Protein AF-A0A482UWI1-F1 (afdb_monomer)

Radius of gyration: 16.43 Å; Cα contacts (8 Å, |Δi|>4): 110; chains: 1; bounding box: 37×35×45 Å

Foldseek 3Di:
DLVVVVVVVVVVLVPDLPDAAEDEAEPAEPVDHPCSCVVCVVVHHPPYDYDYQYPAYPVRPVSCVPVVVVVVVSVVCVVVVNDDKDKDWDADPPPRDIDIDTDPSCPPPPPPVVPPPPPPD

pLDDT: mean 70.27, std 19.87, range [24.95, 93.0]

Structure (mmCIF, N/CA/C/O backbone):
data_AF-A0A482UWI1-F1
#
_entry.id   AF-A0A482UWI1-F1
#
loop_
_atom_site.group_PDB
_atom_site.id
_atom_site.type_symbol
_atom_site.label_atom_id
_atom_site.label_alt_id
_atom_site.label_comp_id
_atom_site.label_asym_id
_atom_site.label_entity_id
_atom_site.label_seq_id
_atom_site.pdbx_PDB_ins_code
_atom_site.Cartn_x
_atom_site.Cartn_y
_atom_site.Cartn_z
_atom_site.occupancy
_atom_site.B_iso_or_equiv
_atom_site.auth_seq_id
_atom_site.auth_comp_id
_atom_site.auth_asym_id
_atom_site.auth_atom_id
_atom_site.pdbx_PDB_model_num
ATOM 1 N N . MET A 1 1 ? -15.639 14.077 -4.845 1.00 47.56 1 MET A N 1
ATOM 2 C CA . MET A 1 1 ? -14.252 13.610 -4.616 1.00 47.56 1 MET A CA 1
ATOM 3 C C . MET A 1 1 ? -14.038 12.170 -5.066 1.00 47.56 1 MET A C 1
ATOM 5 O O . MET A 1 1 ? -13.196 11.962 -5.927 1.00 47.56 1 MET A O 1
ATOM 9 N N . VAL A 1 2 ? -14.855 11.213 -4.605 1.00 49.56 2 VAL A N 1
ATOM 10 C CA . VAL A 1 2 ? -14.746 9.766 -4.918 1.00 49.56 2 VAL A CA 1
ATOM 11 C C . VAL A 1 2 ? -14.568 9.450 -6.416 1.00 49.56 2 VAL A C 1
ATOM 13 O O . VAL A 1 2 ? -13.745 8.620 -6.789 1.00 49.56 2 VAL A O 1
ATOM 16 N N . HIS A 1 3 ? -15.288 10.141 -7.308 1.00 46.16 3 HIS A N 1
ATOM 17 C CA . HIS A 1 3 ? -15.182 9.903 -8.756 1.00 46.16 3 HIS A CA 1
ATOM 18 C C . HIS A 1 3 ? -13.832 10.325 -9.362 1.00 46.16 3 HIS A C 1
ATOM 20 O O . HIS A 1 3 ? -13.339 9.654 -10.260 1.00 46.16 3 HIS A O 1
ATOM 26 N N . VAL A 1 4 ? -13.217 11.400 -8.856 1.00 51.53 4 VAL A N 1
ATOM 27 C CA . VAL A 1 4 ? -11.918 11.902 -9.345 1.00 51.53 4 VAL A CA 1
ATOM 28 C C . VAL A 1 4 ? -10.789 10.971 -8.897 1.00 51.53 4 VAL A C 1
ATOM 30 O O . VAL A 1 4 ? -9.923 10.626 -9.698 1.00 51.53 4 VAL A O 1
ATOM 33 N N . PHE A 1 5 ? -10.858 10.471 -7.659 1.00 49.72 5 PHE A N 1
ATOM 34 C CA . PHE A 1 5 ? -9.916 9.477 -7.134 1.00 49.72 5 PHE A CA 1
ATOM 35 C C . PHE A 1 5 ? -9.929 8.175 -7.938 1.00 49.72 5 PHE A C 1
ATOM 37 O O . PHE A 1 5 ? -8.882 7.639 -8.300 1.00 49.72 5 PHE A O 1
ATOM 44 N N . ARG A 1 6 ? -11.131 7.707 -8.296 1.00 48.38 6 ARG A N 1
ATOM 45 C CA . ARG A 1 6 ? -11.324 6.481 -9.077 1.00 48.38 6 ARG A CA 1
ATOM 46 C C . ARG A 1 6 ? -10.825 6.582 -10.522 1.00 48.38 6 ARG A C 1
ATOM 48 O O . ARG A 1 6 ? -10.656 5.543 -11.154 1.00 48.38 6 ARG A O 1
ATOM 55 N N . VAL A 1 7 ? -10.646 7.792 -11.056 1.00 48.47 7 VAL A N 1
ATOM 56 C CA . VAL A 1 7 ? -10.059 8.033 -12.385 1.00 48.47 7 VAL A CA 1
ATOM 57 C C . VAL A 1 7 ? -8.538 8.132 -12.269 1.00 48.47 7 VAL A C 1
ATOM 59 O O . VAL A 1 7 ? -7.842 7.375 -12.934 1.00 48.47 7 VAL A O 1
ATOM 62 N N . CYS A 1 8 ? -8.023 8.938 -11.333 1.00 49.97 8 CYS A N 1
ATOM 63 C CA . CYS A 1 8 ? -6.581 9.124 -11.141 1.00 49.97 8 CYS A CA 1
ATOM 64 C C . CYS A 1 8 ? -5.849 7.809 -10.805 1.00 49.97 8 CYS A C 1
ATOM 66 O O . CYS A 1 8 ? -4.839 7.481 -11.428 1.00 49.97 8 CYS A O 1
ATOM 68 N N . MET A 1 9 ? -6.397 6.993 -9.891 1.00 54.12 9 MET A N 1
ATOM 69 C CA . MET A 1 9 ? -5.785 5.697 -9.568 1.00 54.12 9 MET A CA 1
ATOM 70 C C . MET A 1 9 ? -5.924 4.685 -10.702 1.00 54.12 9 MET A C 1
ATOM 72 O O . MET A 1 9 ? -5.033 3.867 -10.896 1.00 54.12 9 MET A O 1
ATOM 76 N N . ARG A 1 10 ? -6.991 4.749 -11.504 1.00 52.38 10 ARG A N 1
ATOM 77 C CA . ARG A 1 10 ? -7.172 3.850 -12.653 1.00 52.38 10 ARG A CA 1
ATOM 78 C C . ARG A 1 10 ? -6.173 4.145 -13.771 1.00 52.38 10 ARG A C 1
ATOM 80 O O . ARG A 1 10 ? -5.636 3.209 -14.357 1.00 52.38 10 ARG A O 1
ATOM 87 N N . ASP A 1 11 ? -5.872 5.419 -14.000 1.00 52.44 11 ASP A N 1
ATOM 88 C CA . ASP A 1 11 ? -4.862 5.842 -14.969 1.00 52.44 11 ASP A CA 1
ATOM 89 C C . ASP A 1 11 ? -3.443 5.480 -14.497 1.00 52.44 11 ASP A C 1
ATOM 91 O O . ASP A 1 11 ? -2.663 4.934 -15.283 1.00 52.44 11 ASP A O 1
ATOM 95 N N . PHE A 1 12 ? -3.139 5.654 -13.201 1.00 53.50 12 PHE A N 1
ATOM 96 C CA . PHE A 1 12 ? -1.898 5.162 -12.584 1.00 53.50 12 PHE A CA 1
ATOM 97 C C . PHE A 1 12 ? -1.756 3.632 -12.710 1.00 53.50 12 PHE A C 1
ATOM 99 O O . PHE A 1 12 ? -0.683 3.135 -13.039 1.00 53.50 12 PHE A O 1
ATOM 106 N N . MET A 1 13 ? -2.848 2.874 -12.551 1.00 52.16 13 MET A N 1
ATOM 107 C CA . MET A 1 13 ? -2.873 1.410 -12.704 1.00 52.16 13 MET A CA 1
ATOM 108 C C . MET A 1 13 ? -2.629 0.917 -14.144 1.00 52.16 13 MET A C 1
ATOM 110 O O . MET A 1 13 ? -2.277 -0.247 -14.331 1.00 52.16 13 MET A O 1
ATOM 114 N N . SER A 1 14 ? -2.762 1.774 -15.165 1.00 51.62 14 SER A N 1
ATOM 115 C CA . SER A 1 14 ? -2.384 1.432 -16.548 1.00 51.62 14 SER A CA 1
ATOM 116 C C . SER A 1 14 ? -0.868 1.503 -16.793 1.00 51.62 14 SER A C 1
ATOM 118 O O . SER A 1 14 ? -0.359 0.950 -17.775 1.00 51.62 14 SER A O 1
ATOM 120 N N . MET A 1 15 ? -0.120 2.146 -15.888 1.00 49.75 15 MET A N 1
ATOM 121 C CA . MET A 1 15 ? 1.328 2.297 -15.983 1.00 49.75 15 MET A CA 1
ATOM 122 C C . MET A 1 15 ? 2.034 1.047 -15.438 1.00 49.75 15 MET A C 1
ATOM 124 O O .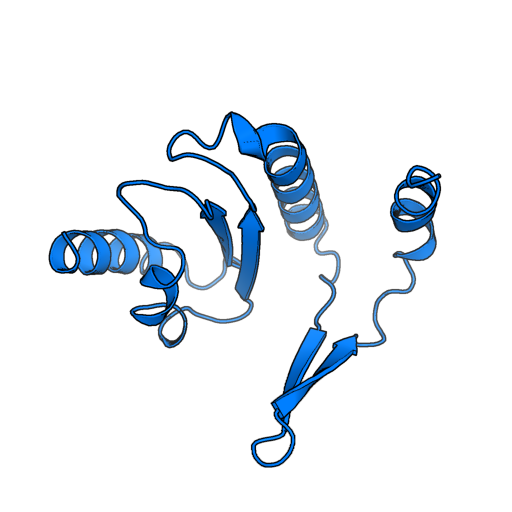 MET A 1 15 ? 2.479 0.991 -14.301 1.00 49.75 15 MET A O 1
ATOM 128 N N . ASN A 1 16 ? 2.205 0.066 -16.326 1.00 50.81 16 ASN A N 1
ATOM 129 C CA . ASN A 1 16 ? 3.101 -1.092 -16.208 1.00 50.81 16 ASN A CA 1
ATOM 130 C C . ASN A 1 16 ? 2.647 -2.241 -15.265 1.00 50.81 16 ASN A C 1
ATOM 132 O O . ASN A 1 16 ? 2.936 -2.225 -14.070 1.00 50.81 16 ASN A O 1
ATOM 136 N N . PRO A 1 17 ? 2.089 -3.342 -15.813 1.00 51.62 17 PRO A N 1
ATOM 137 C CA . PRO A 1 17 ? 1.602 -4.493 -15.040 1.00 51.62 17 PRO A CA 1
ATOM 138 C C . PRO A 1 17 ? 2.708 -5.354 -14.396 1.00 51.62 17 PRO A C 1
ATOM 140 O O . PRO A 1 17 ? 2.413 -6.397 -13.824 1.00 51.62 17 PRO A O 1
ATOM 143 N N . ARG A 1 18 ? 3.990 -4.978 -14.528 1.00 47.88 18 ARG A N 1
ATOM 144 C CA . ARG A 1 18 ? 5.136 -5.727 -13.975 1.00 47.88 18 ARG A CA 1
ATOM 145 C C . ARG A 1 18 ? 5.706 -5.134 -12.688 1.00 47.88 18 ARG A C 1
ATOM 147 O O . ARG A 1 18 ? 6.659 -5.693 -12.142 1.00 47.88 18 ARG A O 1
ATOM 154 N N . LEU A 1 19 ? 5.195 -3.994 -12.234 1.00 52.91 19 LEU A N 1
ATOM 155 C CA . LEU A 1 19 ? 5.663 -3.377 -11.003 1.00 52.91 19 LEU A CA 1
ATOM 156 C C . LEU A 1 19 ? 4.913 -3.997 -9.819 1.00 52.91 19 LEU A C 1
ATOM 158 O O . LEU A 1 19 ? 3.694 -3.886 -9.742 1.00 52.91 19 LEU A O 1
ATOM 162 N N . CYS A 1 20 ? 5.641 -4.629 -8.893 1.00 54.03 20 CYS A N 1
ATOM 163 C CA . CYS A 1 20 ? 5.102 -4.921 -7.566 1.00 54.03 20 CYS A CA 1
ATOM 164 C C . CYS A 1 20 ? 4.644 -3.585 -6.969 1.00 54.03 20 CYS A C 1
ATOM 166 O O . CYS A 1 20 ? 5.467 -2.688 -6.807 1.00 54.03 20 CYS A O 1
ATOM 168 N N . LEU A 1 21 ? 3.358 -3.395 -6.700 1.00 57.34 21 LEU A N 1
ATOM 169 C CA . LEU A 1 21 ? 2.877 -2.087 -6.264 1.00 57.34 21 LEU A CA 1
ATOM 170 C C . LEU A 1 21 ? 2.933 -2.011 -4.737 1.00 57.34 21 LEU A C 1
ATOM 172 O O . LEU A 1 21 ? 2.200 -2.722 -4.051 1.00 57.34 21 LEU A O 1
ATOM 176 N N . CYS A 1 22 ? 3.830 -1.170 -4.212 1.00 56.47 22 CYS A N 1
ATOM 177 C CA . CYS A 1 22 ? 3.829 -0.777 -2.806 1.00 56.47 22 CYS A CA 1
ATOM 178 C C . CYS A 1 22 ? 3.036 0.517 -2.669 1.00 56.47 22 CYS A C 1
ATOM 180 O O . CYS A 1 22 ? 3.473 1.577 -3.122 1.00 56.47 22 CYS A O 1
ATOM 182 N N . LEU A 1 23 ? 1.853 0.408 -2.079 1.00 58.94 23 LEU A N 1
ATOM 183 C CA . LEU A 1 23 ? 0.967 1.538 -1.875 1.00 58.94 23 LEU A CA 1
ATOM 184 C C . LEU A 1 23 ? 1.079 2.056 -0.443 1.00 58.94 23 LEU A C 1
ATOM 186 O O . LEU A 1 23 ? 1.033 1.274 0.508 1.00 58.94 23 LEU A O 1
ATOM 190 N N . TYR A 1 24 ? 1.139 3.379 -0.326 1.00 61.69 24 TYR A N 1
ATOM 191 C CA . TYR A 1 24 ? 1.143 4.100 0.936 1.00 61.69 24 TYR A CA 1
ATOM 192 C C . TYR A 1 24 ? -0.162 4.877 1.079 1.00 61.69 24 TYR A C 1
ATOM 194 O O . TYR A 1 24 ? -0.504 5.663 0.197 1.00 61.69 24 TYR A O 1
ATOM 202 N N . ILE A 1 25 ? -0.878 4.657 2.178 1.00 66.38 25 ILE A N 1
ATOM 203 C CA . ILE A 1 25 ? -1.985 5.525 2.593 1.00 66.38 25 ILE A CA 1
ATOM 204 C C . ILE A 1 25 ? -1.663 6.118 3.954 1.00 66.38 25 ILE A C 1
ATOM 206 O O . ILE A 1 25 ? -0.977 5.513 4.776 1.00 66.38 25 ILE A O 1
ATOM 210 N N . VAL A 1 26 ? -2.182 7.308 4.184 1.00 75.56 26 VAL A N 1
ATOM 211 C CA . VAL A 1 26 ? -2.096 8.081 5.413 1.00 75.56 26 VAL A CA 1
ATOM 212 C C . VAL A 1 26 ? -3.413 7.955 6.186 1.00 75.56 26 VAL A C 1
ATOM 214 O O . VAL A 1 26 ? -4.495 8.096 5.629 1.00 75.56 26 VAL A O 1
ATOM 217 N N . GLY A 1 27 ? -3.336 7.596 7.470 1.00 71.94 27 GLY A N 1
ATOM 218 C CA . GLY A 1 27 ? -4.514 7.248 8.275 1.00 71.94 27 GLY A CA 1
ATOM 219 C C . GLY A 1 27 ? -5.328 8.430 8.818 1.00 71.94 27 GLY A C 1
ATOM 220 O O . GLY A 1 27 ? -6.402 8.202 9.368 1.00 71.94 27 GLY A O 1
ATOM 221 N N . MET A 1 28 ? -4.833 9.667 8.709 1.00 77.19 28 MET A N 1
ATOM 222 C CA . MET A 1 28 ? -5.496 10.893 9.187 1.00 77.19 28 MET A CA 1
ATOM 223 C C . MET A 1 28 ? -5.546 11.979 8.102 1.00 77.19 28 MET A C 1
ATOM 225 O O . MET A 1 28 ? -5.466 13.168 8.403 1.00 77.19 28 MET A O 1
ATOM 229 N N . ASP A 1 29 ? -5.659 11.573 6.843 1.00 78.94 29 ASP A N 1
ATOM 230 C CA . ASP A 1 29 ? -5.750 12.488 5.710 1.00 78.94 29 ASP A CA 1
ATOM 231 C C . ASP A 1 29 ? -7.181 13.009 5.528 1.00 78.94 29 ASP A C 1
ATOM 233 O O . ASP A 1 29 ? -8.160 12.260 5.492 1.00 78.94 29 ASP A O 1
ATOM 237 N N . GLU A 1 30 ? -7.297 14.331 5.458 1.00 79.56 30 GLU A N 1
ATOM 238 C CA . GLU A 1 30 ? -8.549 15.066 5.328 1.00 79.56 30 GLU A CA 1
ATOM 239 C C . GLU A 1 30 ? -9.225 14.927 3.950 1.00 79.56 30 GLU A C 1
ATOM 241 O O . GLU A 1 30 ? -10.411 15.238 3.813 1.00 79.56 30 GLU A O 1
ATOM 246 N N . PHE A 1 31 ? -8.500 14.454 2.937 1.00 81.50 31 PHE A N 1
ATOM 247 C CA . PHE A 1 31 ? -8.974 14.257 1.566 1.00 81.50 31 PHE A CA 1
ATOM 248 C C . PHE A 1 31 ? -9.092 12.786 1.177 1.00 81.50 31 PHE A C 1
ATOM 250 O O . PHE A 1 31 ? -9.943 12.457 0.346 1.00 81.50 31 PHE A O 1
ATOM 257 N N . GLN A 1 32 ? -8.236 11.932 1.740 1.00 78.12 32 GLN A N 1
ATOM 258 C CA . GLN A 1 32 ? -8.196 10.497 1.471 1.00 78.12 32 GLN A CA 1
ATOM 259 C C . GLN A 1 32 ? -8.502 9.717 2.742 1.00 78.12 32 GLN A C 1
ATOM 261 O O . GLN A 1 32 ? -7.664 9.595 3.634 1.00 78.12 32 GLN A O 1
ATOM 266 N N . GLN A 1 33 ? -9.703 9.156 2.823 1.00 81.19 33 GLN A N 1
ATOM 267 C CA . GLN A 1 33 ? -10.076 8.356 3.980 1.00 81.19 33 GLN A CA 1
ATOM 268 C C . GLN A 1 33 ? -9.331 7.015 3.970 1.00 81.19 33 GLN A C 1
ATOM 270 O O . GLN A 1 33 ? -8.969 6.480 2.920 1.00 81.19 33 GLN A O 1
ATOM 275 N N . ALA A 1 34 ? -9.105 6.443 5.154 1.00 80.50 34 ALA A N 1
ATOM 276 C CA . ALA A 1 34 ? -8.362 5.189 5.291 1.00 80.50 34 ALA A CA 1
ATOM 277 C C . ALA A 1 34 ? -9.017 4.008 4.542 1.00 80.50 34 ALA A C 1
ATOM 279 O O . ALA A 1 34 ? -8.330 3.061 4.158 1.00 80.50 34 ALA A O 1
ATOM 280 N N . ASP A 1 35 ? -10.327 4.069 4.306 1.00 82.44 35 ASP A N 1
ATOM 281 C CA . ASP A 1 35 ? -11.116 3.088 3.566 1.00 82.44 35 ASP A CA 1
ATOM 282 C C . ASP A 1 35 ? -11.190 3.359 2.057 1.00 82.44 35 ASP A C 1
ATOM 284 O O . ASP A 1 35 ? -11.678 2.504 1.319 1.00 82.44 35 ASP A O 1
ATOM 288 N N . ASP A 1 36 ? -10.644 4.470 1.551 1.00 80.50 36 ASP A N 1
ATOM 289 C CA . ASP A 1 36 ? -10.711 4.801 0.121 1.00 80.50 36 ASP A CA 1
ATOM 290 C C . ASP A 1 36 ? -10.029 3.750 -0.766 1.00 80.50 36 ASP A C 1
ATOM 292 O O . ASP A 1 36 ? -10.355 3.633 -1.952 1.00 80.50 36 ASP A O 1
ATOM 296 N N . THR A 1 37 ? -9.120 2.936 -0.213 1.00 79.56 37 THR A N 1
ATOM 297 C CA . THR A 1 37 ? -8.561 1.783 -0.936 1.00 79.56 37 THR A CA 1
ATOM 298 C C . THR A 1 37 ? -9.593 0.745 -1.314 1.00 79.56 37 THR A C 1
ATOM 300 O O . THR A 1 37 ? -9.415 0.067 -2.324 1.00 79.56 37 THR A O 1
ATOM 303 N N . HIS A 1 38 ? -10.676 0.615 -0.553 1.00 83.75 38 HIS A N 1
ATOM 304 C CA . HIS A 1 38 ? -11.706 -0.387 -0.790 1.00 83.75 38 HIS A CA 1
ATOM 305 C C . HIS A 1 38 ? -12.242 -0.344 -2.229 1.00 83.75 38 HIS A C 1
ATOM 307 O O . HIS A 1 38 ? -12.520 -1.384 -2.823 1.00 83.75 38 HIS A O 1
ATOM 313 N N . TYR A 1 39 ? -12.323 0.849 -2.827 1.00 80.69 39 TYR A N 1
ATOM 314 C CA . TYR A 1 39 ? -12.908 1.047 -4.153 1.00 80.69 39 TYR A CA 1
ATOM 315 C C . TYR A 1 39 ? -12.065 0.543 -5.329 1.00 80.69 39 TYR A C 1
ATOM 317 O O . TYR A 1 39 ? -12.583 0.495 -6.448 1.00 80.69 39 TYR A O 1
ATOM 325 N N . TRP A 1 40 ? -10.783 0.244 -5.120 1.00 78.94 40 TRP A N 1
ATOM 326 C CA . TRP A 1 40 ? -9.850 -0.077 -6.208 1.00 78.94 40 TRP A CA 1
ATOM 327 C C . TRP A 1 40 ? -8.786 -1.115 -5.840 1.00 78.94 40 TRP A C 1
ATOM 329 O O . TRP A 1 40 ? -8.159 -1.668 -6.737 1.00 78.94 40 TRP A O 1
ATOM 339 N N . TRP A 1 41 ? -8.609 -1.449 -4.559 1.00 80.50 41 TRP A N 1
ATOM 340 C CA . TRP A 1 41 ? -7.626 -2.432 -4.092 1.00 80.50 41 TRP A CA 1
ATOM 341 C C . TRP A 1 41 ? -7.776 -3.802 -4.765 1.00 80.50 41 TRP A C 1
ATOM 343 O O . TRP A 1 41 ? -6.786 -4.439 -5.126 1.00 80.50 41 TRP A O 1
ATOM 353 N N . ASN A 1 42 ? -9.018 -4.244 -4.976 1.00 83.88 42 ASN A N 1
ATOM 354 C CA . ASN A 1 42 ? -9.311 -5.522 -5.628 1.00 83.88 42 ASN A CA 1
ATOM 355 C C . ASN A 1 42 ? -9.014 -5.513 -7.134 1.00 83.88 42 ASN A C 1
ATOM 357 O O . ASN A 1 42 ? -8.749 -6.571 -7.697 1.00 83.88 42 ASN A O 1
ATOM 361 N N . ASP A 1 43 ? -9.017 -4.337 -7.763 1.00 82.94 43 ASP A N 1
ATOM 362 C CA . ASP A 1 43 ? -8.747 -4.178 -9.195 1.00 82.94 43 ASP A CA 1
ATOM 363 C C . ASP A 1 43 ? -7.235 -4.072 -9.490 1.00 82.94 43 ASP A C 1
ATOM 365 O O . ASP A 1 43 ? -6.822 -4.095 -10.651 1.00 82.94 43 ASP A O 1
ATOM 369 N N . MET A 1 44 ? -6.392 -3.962 -8.455 1.00 76.88 44 MET A N 1
ATOM 370 C CA . MET A 1 44 ? -4.940 -3.859 -8.603 1.00 76.88 44 MET A CA 1
ATOM 371 C C . MET A 1 44 ? -4.294 -5.206 -8.967 1.00 76.88 44 MET A C 1
ATOM 373 O O . MET A 1 44 ? -4.606 -6.226 -8.335 1.00 76.88 44 MET A O 1
ATOM 377 N N . PRO A 1 45 ? -3.317 -5.211 -9.896 1.00 79.75 45 PRO A N 1
ATOM 378 C CA . PRO A 1 45 ? -2.568 -6.412 -10.243 1.00 79.75 45 PRO A CA 1
ATOM 379 C C . PRO A 1 45 ? -1.701 -6.905 -9.075 1.00 79.75 45 PRO A C 1
ATOM 381 O O . PRO A 1 45 ? -1.185 -6.120 -8.280 1.00 79.75 45 PRO A O 1
ATOM 384 N N . GLU A 1 46 ? -1.518 -8.222 -9.002 1.00 78.88 46 GLU A N 1
ATOM 385 C CA . GLU A 1 46 ? -0.574 -8.870 -8.085 1.00 78.88 46 GLU A CA 1
ATOM 386 C C . GLU A 1 46 ? 0.843 -8.937 -8.688 1.00 78.88 46 GLU A C 1
ATOM 388 O O . GLU A 1 46 ? 0.977 -9.020 -9.913 1.00 78.88 46 GLU A O 1
ATOM 393 N N . PRO A 1 47 ? 1.908 -8.995 -7.864 1.00 78.00 47 PRO A N 1
ATOM 394 C CA . PRO A 1 47 ? 1.911 -8.934 -6.397 1.00 78.00 47 PRO A CA 1
ATOM 395 C C . PRO A 1 47 ? 1.777 -7.496 -5.860 1.00 78.00 47 PRO A C 1
ATOM 397 O O . PRO A 1 47 ? 2.493 -6.594 -6.310 1.00 78.00 47 PRO A O 1
ATOM 400 N N . LYS A 1 48 ? 0.911 -7.284 -4.861 1.00 78.12 48 LYS A N 1
ATOM 401 C CA . LYS A 1 48 ? 0.730 -5.978 -4.200 1.00 78.12 48 LYS A CA 1
ATOM 402 C C . LYS A 1 48 ? 1.006 -6.012 -2.699 1.00 78.12 48 LYS A C 1
ATOM 404 O O . LYS A 1 48 ? 0.704 -6.981 -2.008 1.00 78.12 48 LYS A O 1
ATOM 409 N N . HIS A 1 49 ? 1.560 -4.914 -2.193 1.00 80.44 49 HIS A N 1
ATOM 410 C CA . HIS A 1 49 ? 1.852 -4.723 -0.777 1.00 80.44 49 HIS A CA 1
ATOM 411 C C . HIS A 1 49 ? 1.240 -3.417 -0.283 1.00 80.44 49 HIS A C 1
ATOM 413 O O . HIS A 1 49 ? 1.255 -2.398 -0.977 1.00 80.44 49 HIS A O 1
ATOM 419 N N . PHE A 1 50 ? 0.698 -3.470 0.929 1.00 82.00 50 PHE A N 1
ATOM 420 C CA . PHE A 1 50 ? -0.003 -2.358 1.544 1.00 82.00 50 PHE A CA 1
ATOM 421 C C . PHE A 1 50 ? 0.748 -1.851 2.767 1.00 82.00 50 PHE A C 1
ATOM 423 O O . PHE A 1 50 ? 1.084 -2.642 3.651 1.00 82.00 50 PHE A O 1
ATOM 430 N N . LEU A 1 51 ? 0.969 -0.540 2.840 1.00 84.69 51 LEU A N 1
ATOM 431 C CA . LEU A 1 51 ? 1.416 0.129 4.051 1.00 84.69 51 LEU A CA 1
ATOM 432 C C . LEU A 1 51 ? 0.476 1.294 4.363 1.00 84.69 51 LEU A C 1
ATOM 434 O O . LEU A 1 51 ? 0.365 2.247 3.596 1.00 84.69 51 LEU A O 1
ATOM 438 N N . LEU A 1 52 ? -0.181 1.221 5.517 1.00 85.44 52 LEU A N 1
ATOM 439 C CA . LEU A 1 52 ? -0.972 2.319 6.065 1.00 85.44 52 LEU A CA 1
ATOM 440 C C . LEU A 1 52 ? -0.156 2.994 7.168 1.00 85.44 52 LEU A C 1
ATOM 442 O O . LEU A 1 52 ? 0.159 2.361 8.175 1.00 85.44 52 LEU A O 1
ATOM 446 N N . ALA A 1 53 ? 0.201 4.261 6.976 1.00 86.19 53 ALA A N 1
ATOM 447 C CA . ALA A 1 53 ? 0.891 5.063 7.972 1.00 86.19 53 ALA A CA 1
ATOM 448 C C . ALA A 1 53 ? -0.124 5.593 9.002 1.00 86.19 53 ALA A C 1
ATOM 450 O O . ALA A 1 53 ? -0.970 6.425 8.652 1.00 86.19 53 ALA A O 1
ATOM 451 N N . PRO A 1 54 ? -0.081 5.126 10.263 1.00 84.31 54 PRO A N 1
ATOM 452 C CA . PRO A 1 54 ? -1.007 5.593 11.283 1.00 84.31 54 PRO A CA 1
ATOM 453 C C . PRO A 1 54 ? -0.701 7.046 11.655 1.00 84.31 54 PRO A C 1
ATOM 455 O O . PRO A 1 54 ? 0.460 7.449 11.691 1.00 84.31 54 PRO A O 1
ATOM 458 N N . ASN A 1 55 ? -1.745 7.809 11.983 1.00 85.25 55 ASN A N 1
ATOM 459 C CA . ASN A 1 55 ? -1.645 9.190 12.468 1.00 85.25 55 ASN A CA 1
ATOM 460 C C . ASN A 1 55 ? -0.851 10.143 11.558 1.00 85.25 55 ASN A C 1
ATOM 462 O O . ASN A 1 55 ? -0.231 11.089 12.042 1.00 85.25 55 ASN A O 1
ATOM 466 N N . ALA A 1 56 ? -0.856 9.874 10.252 1.00 86.19 56 ALA A N 1
ATOM 467 C CA . ALA A 1 56 ? -0.207 10.713 9.263 1.00 86.19 56 ALA A CA 1
ATOM 468 C C . ALA A 1 56 ? -1.233 11.605 8.549 1.00 86.19 56 ALA A C 1
ATOM 470 O O . ALA A 1 56 ? -2.287 11.114 8.145 1.00 86.19 56 ALA A O 1
ATOM 471 N N . GLU A 1 57 ? -0.921 12.895 8.420 1.00 84.75 57 GLU A N 1
ATOM 472 C CA . GLU A 1 57 ? -1.701 13.869 7.638 1.00 84.75 57 GLU A CA 1
ATOM 473 C C . GLU A 1 57 ? -1.373 13.807 6.136 1.00 84.75 57 GLU A C 1
ATOM 475 O O . GLU A 1 57 ? -0.466 13.077 5.727 1.00 84.75 57 GLU A O 1
ATOM 480 N N . HIS A 1 58 ? -2.108 14.565 5.316 1.00 88.06 58 HIS A N 1
ATOM 481 C CA . HIS A 1 58 ? -2.081 14.497 3.851 1.00 88.06 58 HIS A CA 1
ATOM 482 C C . HIS A 1 58 ? -0.690 14.638 3.202 1.00 88.06 58 HIS A C 1
ATOM 484 O O . HIS A 1 58 ? -0.369 13.950 2.234 1.00 88.06 58 HIS A O 1
ATOM 490 N N . SER A 1 59 ? 0.182 15.499 3.729 1.00 86.06 59 SER A N 1
ATOM 491 C CA . SER A 1 59 ? 1.555 15.671 3.234 1.00 86.06 59 SER A CA 1
ATOM 492 C C . SER A 1 59 ? 2.500 14.539 3.641 1.00 86.06 59 SER A C 1
ATOM 494 O O . SER A 1 59 ? 3.631 14.477 3.151 1.00 86.06 59 SER A O 1
ATOM 496 N N . MET A 1 60 ? 2.051 13.637 4.521 1.00 86.56 60 MET A N 1
ATOM 497 C CA . MET A 1 60 ? 2.800 12.489 5.030 1.00 86.56 60 MET A CA 1
ATOM 498 C C . MET A 1 60 ? 4.072 12.876 5.807 1.00 86.56 60 MET A C 1
ATOM 500 O O . MET A 1 60 ? 4.888 12.012 6.143 1.00 86.56 60 MET A O 1
ATOM 504 N N . ALA A 1 61 ? 4.239 14.155 6.160 1.00 88.06 61 ALA A N 1
ATOM 505 C CA . ALA A 1 61 ? 5.391 14.660 6.906 1.00 88.06 61 ALA A CA 1
ATOM 506 C C . ALA A 1 61 ? 5.455 14.046 8.311 1.00 88.06 61 ALA A C 1
ATOM 508 O O . ALA A 1 61 ? 6.522 13.702 8.817 1.00 88.06 61 ALA A O 1
ATOM 509 N N . THR A 1 62 ? 4.290 13.832 8.910 1.00 87.62 62 THR A N 1
ATOM 510 C CA . THR A 1 62 ? 4.111 13.146 10.200 1.00 87.62 62 THR A CA 1
ATOM 511 C C . THR A 1 62 ? 4.414 11.642 10.145 1.00 87.62 62 THR A C 1
ATOM 513 O O . THR A 1 62 ? 4.827 11.063 11.148 1.00 87.62 62 THR A O 1
ATOM 516 N N . GLY A 1 63 ? 4.287 11.008 8.974 1.00 85.81 63 GLY A N 1
ATOM 517 C CA . GLY A 1 63 ? 4.574 9.585 8.743 1.00 85.81 63 GLY A CA 1
ATOM 518 C C . GLY A 1 63 ? 5.965 9.297 8.163 1.00 85.81 63 GLY A C 1
ATOM 519 O O . GLY A 1 63 ? 6.269 8.149 7.826 1.00 85.81 63 GLY A O 1
ATOM 520 N N . ILE A 1 64 ? 6.822 10.314 8.027 1.00 88.81 64 ILE A N 1
ATOM 521 C CA . ILE A 1 64 ? 8.051 10.239 7.221 1.00 88.81 64 ILE A CA 1
ATOM 522 C C . ILE A 1 64 ? 9.017 9.135 7.674 1.00 88.81 64 ILE A C 1
ATOM 524 O O . ILE A 1 64 ? 9.612 8.447 6.842 1.00 88.81 64 ILE A O 1
ATOM 528 N N . PHE A 1 65 ? 9.128 8.911 8.986 1.00 89.19 65 PHE A N 1
ATOM 529 C CA . PHE A 1 65 ? 10.023 7.905 9.564 1.00 89.19 65 PHE A CA 1
ATOM 530 C C . PHE A 1 65 ? 9.585 6.465 9.295 1.00 89.19 65 PHE A C 1
ATOM 532 O O . PHE A 1 65 ? 10.405 5.560 9.397 1.00 89.19 65 PHE A O 1
ATOM 539 N N . LEU A 1 66 ? 8.320 6.245 8.936 1.00 85.94 66 LEU A N 1
ATOM 540 C CA . LEU A 1 66 ? 7.822 4.942 8.506 1.00 85.94 66 LEU A CA 1
ATOM 541 C C . LEU A 1 66 ? 7.972 4.779 6.990 1.00 85.94 66 LEU A C 1
ATOM 543 O O . LEU A 1 66 ? 8.424 3.744 6.504 1.00 85.94 66 LEU A O 1
ATOM 547 N N . VAL A 1 67 ? 7.607 5.817 6.238 1.00 85.44 67 VAL A N 1
ATOM 548 C CA . VAL A 1 67 ? 7.444 5.736 4.783 1.00 85.44 67 VAL A CA 1
ATOM 549 C C . VAL A 1 67 ? 8.783 5.731 4.052 1.00 85.44 67 VAL A C 1
ATOM 551 O O . VAL A 1 67 ? 8.993 4.887 3.184 1.00 85.44 67 VAL A O 1
ATOM 554 N N . VAL A 1 68 ? 9.725 6.605 4.417 1.00 89.06 68 VAL A N 1
ATOM 555 C CA . VAL A 1 68 ? 11.044 6.675 3.759 1.00 89.06 68 VAL A CA 1
ATOM 556 C C . VAL A 1 68 ? 11.814 5.350 3.834 1.00 89.06 68 VAL A C 1
ATOM 558 O O . VAL A 1 68 ? 12.239 4.864 2.780 1.00 89.06 68 VAL A O 1
ATOM 561 N N . PRO A 1 69 ? 11.996 4.715 5.010 1.00 89.38 69 PRO A N 1
ATOM 562 C CA . PRO A 1 69 ? 12.693 3.433 5.062 1.00 89.38 69 PRO A CA 1
ATOM 563 C C . PRO A 1 69 ? 11.912 2.313 4.367 1.00 89.38 69 PRO A C 1
ATOM 565 O O . PRO A 1 69 ? 12.536 1.450 3.752 1.00 89.38 69 PRO A O 1
ATOM 568 N N . ALA A 1 70 ? 10.575 2.334 4.394 1.00 85.88 70 ALA A N 1
ATOM 569 C CA . ALA A 1 70 ? 9.762 1.355 3.678 1.00 85.88 70 ALA A CA 1
ATOM 570 C C . ALA A 1 70 ? 9.938 1.458 2.153 1.00 85.88 70 ALA A C 1
ATOM 572 O O . ALA A 1 70 ? 10.118 0.434 1.494 1.00 85.88 70 ALA A O 1
ATOM 573 N N . ILE A 1 71 ? 9.949 2.675 1.596 1.00 85.38 71 ILE A N 1
ATOM 574 C CA . ILE A 1 71 ? 10.242 2.914 0.173 1.00 85.38 71 ILE A CA 1
ATOM 575 C C . ILE A 1 71 ? 11.648 2.413 -0.153 1.00 85.38 71 ILE A C 1
ATOM 577 O O . ILE A 1 71 ? 11.841 1.702 -1.139 1.00 85.38 71 ILE A O 1
ATOM 581 N N . GLY A 1 72 ? 12.626 2.735 0.698 1.00 89.00 72 GLY A N 1
ATOM 582 C CA . GLY A 1 72 ? 13.996 2.253 0.556 1.00 89.00 72 GLY A CA 1
ATOM 583 C C . GLY A 1 72 ? 14.070 0.726 0.502 1.00 89.00 72 GLY A C 1
ATOM 584 O O . GLY A 1 72 ? 14.652 0.175 -0.428 1.00 89.00 72 GLY A O 1
ATOM 585 N N . ALA A 1 73 ? 13.432 0.034 1.447 1.00 86.25 73 ALA A N 1
ATOM 586 C CA . ALA A 1 73 ? 13.400 -1.426 1.500 1.00 86.25 73 ALA A CA 1
ATOM 587 C C . ALA A 1 73 ? 12.721 -2.041 0.267 1.00 86.25 73 ALA A C 1
ATOM 589 O O . ALA A 1 73 ? 13.235 -3.006 -0.302 1.00 86.25 73 ALA A O 1
ATOM 590 N N . PHE A 1 74 ? 11.606 -1.461 -0.183 1.00 83.50 74 PHE A N 1
ATOM 591 C CA . PHE A 1 74 ? 10.899 -1.908 -1.379 1.00 83.50 74 PHE A CA 1
ATOM 592 C C . PHE A 1 74 ? 11.759 -1.760 -2.644 1.00 83.50 74 PHE A C 1
ATOM 594 O O . PHE A 1 74 ? 11.906 -2.714 -3.412 1.00 83.50 74 PHE A O 1
ATOM 601 N N . LEU A 1 75 ? 12.381 -0.593 -2.840 1.00 85.94 75 LEU A N 1
ATOM 602 C CA . LEU A 1 75 ? 13.268 -0.341 -3.978 1.00 85.94 75 LEU A CA 1
ATOM 603 C C . LEU A 1 75 ? 14.469 -1.286 -3.966 1.00 85.94 75 LEU A C 1
ATOM 605 O O . LEU A 1 75 ? 14.794 -1.872 -4.996 1.00 85.94 75 LEU A O 1
ATOM 609 N N . GLN A 1 76 ? 15.092 -1.482 -2.804 1.00 86.50 76 GLN A N 1
ATOM 610 C CA . GLN A 1 76 ? 16.197 -2.424 -2.637 1.00 86.50 76 GLN A CA 1
ATOM 611 C C . GLN A 1 76 ? 15.768 -3.849 -3.005 1.00 86.50 76 GLN A C 1
ATOM 613 O O . GLN A 1 76 ? 16.433 -4.503 -3.808 1.00 86.50 76 GLN A O 1
ATOM 618 N N . ALA A 1 77 ? 14.624 -4.320 -2.502 1.00 83.88 77 ALA A N 1
ATOM 619 C CA . ALA A 1 77 ? 14.114 -5.645 -2.842 1.00 83.88 77 ALA A CA 1
ATOM 620 C C . ALA A 1 77 ? 13.847 -5.792 -4.350 1.00 83.88 77 ALA A C 1
ATOM 622 O O . ALA A 1 77 ? 14.235 -6.795 -4.953 1.00 83.88 77 ALA A O 1
ATOM 623 N N . HIS A 1 78 ? 13.261 -4.772 -4.984 1.00 83.75 78 HIS A N 1
ATOM 624 C CA . HIS A 1 78 ? 12.954 -4.791 -6.413 1.00 83.75 78 HIS A CA 1
ATOM 625 C C . HIS A 1 78 ? 14.206 -4.756 -7.307 1.00 83.75 78 HIS A C 1
AT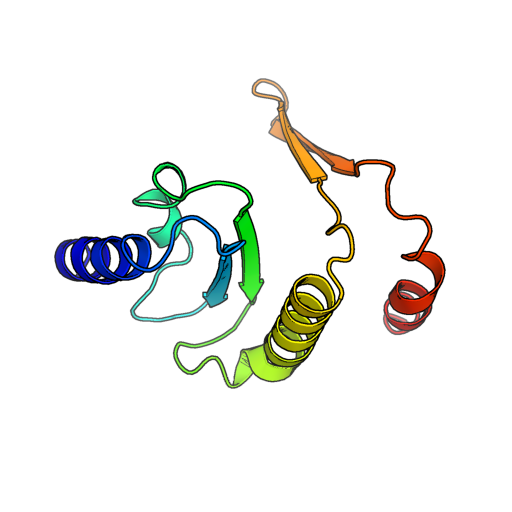OM 627 O O . HIS A 1 78 ? 14.270 -5.481 -8.308 1.00 83.75 78 HIS A O 1
ATOM 633 N N . LEU A 1 79 ? 15.195 -3.927 -6.956 1.00 87.12 79 LEU A N 1
ATOM 634 C CA . LEU A 1 79 ? 16.459 -3.789 -7.685 1.00 87.12 79 LEU A CA 1
ATOM 635 C C . LEU A 1 79 ? 17.305 -5.059 -7.580 1.00 87.12 79 LEU A C 1
ATOM 637 O O . LEU A 1 79 ? 17.823 -5.535 -8.588 1.00 87.12 79 LEU A O 1
ATOM 641 N N . HIS A 1 80 ? 17.389 -5.642 -6.384 1.00 88.56 80 HIS A N 1
ATOM 642 C CA . HIS A 1 80 ? 18.167 -6.855 -6.132 1.00 88.56 80 HIS A CA 1
ATOM 643 C C . HIS A 1 80 ? 17.427 -8.154 -6.470 1.00 88.56 80 HIS A C 1
ATOM 645 O O . HIS A 1 80 ? 18.016 -9.225 -6.363 1.00 88.56 80 HIS A O 1
ATOM 651 N N . LYS A 1 81 ? 16.159 -8.078 -6.904 1.00 83.56 81 LYS A N 1
ATOM 652 C CA . LYS A 1 81 ? 15.295 -9.250 -7.150 1.00 83.56 81 LYS A CA 1
ATOM 653 C C . LYS A 1 81 ? 15.198 -10.170 -5.928 1.00 83.56 81 LYS A C 1
ATOM 655 O O . LYS A 1 81 ? 15.066 -11.384 -6.067 1.00 83.56 81 LYS A O 1
ATOM 660 N N . ASN A 1 82 ? 15.245 -9.581 -4.734 1.00 82.81 82 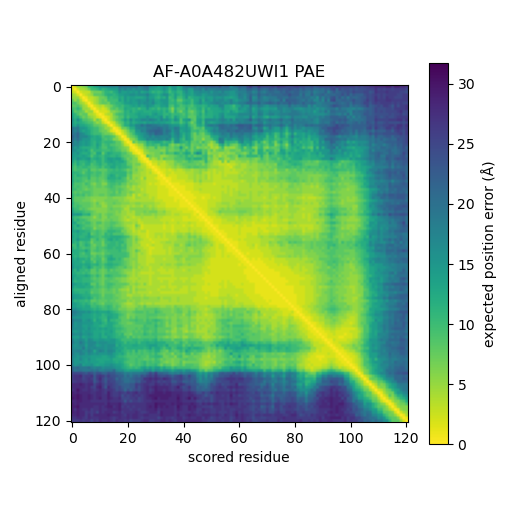ASN A N 1
ATOM 661 C CA . ASN A 1 82 ? 15.076 -10.323 -3.493 1.00 82.81 82 ASN A CA 1
ATOM 662 C C . ASN A 1 82 ? 13.601 -10.724 -3.334 1.00 82.81 82 ASN A C 1
ATOM 664 O O . ASN A 1 82 ? 12.717 -9.925 -3.661 1.00 82.81 82 ASN A O 1
ATOM 668 N N . PRO A 1 83 ? 13.312 -11.927 -2.809 1.00 80.50 83 PRO A N 1
ATOM 669 C CA . PRO A 1 83 ? 11.947 -12.304 -2.476 1.00 80.50 83 PRO A CA 1
ATOM 670 C C . PRO A 1 83 ? 11.405 -11.372 -1.386 1.00 80.50 83 PRO A C 1
ATOM 672 O O . PRO A 1 83 ? 12.061 -11.130 -0.372 1.00 80.50 83 PRO A O 1
ATOM 675 N N . VAL A 1 84 ? 10.205 -10.834 -1.608 1.00 77.69 84 VAL A N 1
ATOM 676 C CA . VAL A 1 84 ? 9.497 -10.007 -0.624 1.00 77.69 84 VAL A CA 1
ATOM 677 C C . VAL A 1 84 ? 8.660 -10.932 0.267 1.00 77.69 84 VAL A C 1
ATOM 679 O O . VAL A 1 84 ? 8.001 -11.833 -0.262 1.00 77.69 84 VAL A O 1
ATOM 682 N N . PRO A 1 85 ? 8.658 -10.746 1.601 1.00 76.56 85 PRO A N 1
ATOM 683 C CA . PRO A 1 85 ? 7.825 -11.536 2.497 1.00 76.56 85 PRO A CA 1
ATOM 684 C C . PRO A 1 85 ? 6.348 -11.429 2.116 1.00 76.56 85 PRO A C 1
ATOM 686 O O . PRO A 1 85 ? 5.797 -10.335 1.982 1.00 76.56 85 PRO A O 1
ATOM 689 N N . THR A 1 86 ? 5.697 -12.581 1.987 1.00 79.31 86 THR A N 1
ATOM 690 C CA . THR A 1 86 ? 4.248 -12.669 1.815 1.00 79.31 86 THR A CA 1
ATOM 691 C C . THR A 1 86 ? 3.621 -13.116 3.126 1.00 79.31 86 THR A C 1
ATOM 693 O O . THR A 1 86 ? 4.117 -14.018 3.807 1.00 79.31 86 THR A O 1
ATOM 696 N N . PHE A 1 87 ? 2.526 -12.466 3.502 1.00 79.69 87 PHE A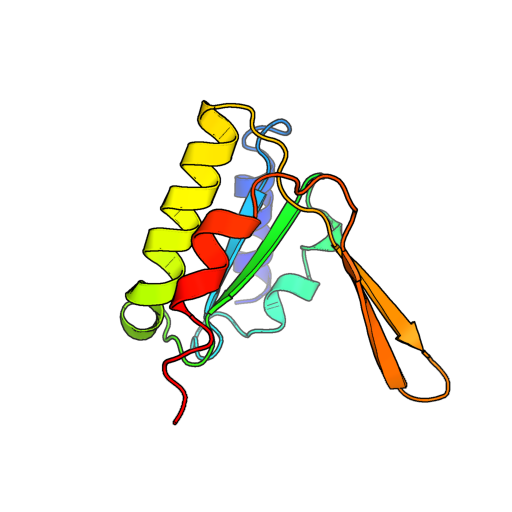 N 1
ATOM 697 C CA . PHE A 1 87 ? 1.691 -12.908 4.606 1.00 79.69 87 PHE A CA 1
ATOM 698 C C . PHE A 1 87 ? 0.269 -13.086 4.095 1.00 79.69 87 PHE A C 1
ATOM 700 O O . PHE A 1 87 ? -0.200 -12.353 3.226 1.00 79.69 87 PHE A O 1
ATOM 707 N N . THR A 1 88 ? -0.408 -14.089 4.629 1.00 83.62 88 THR A N 1
ATOM 708 C CA . THR A 1 88 ? -1.833 -14.308 4.397 1.00 83.62 88 THR A CA 1
ATOM 709 C C . THR A 1 88 ? -2.546 -14.075 5.708 1.00 83.62 88 THR A C 1
ATOM 711 O O . THR A 1 88 ? -2.029 -14.429 6.765 1.00 83.62 88 THR A O 1
ATOM 714 N N . TRP A 1 89 ? -3.713 -13.454 5.663 1.00 83.75 89 TRP A N 1
ATOM 715 C CA . TRP A 1 89 ? -4.512 -13.223 6.852 1.00 83.75 89 TRP A CA 1
ATOM 716 C C . TRP A 1 89 ? -5.946 -13.668 6.591 1.00 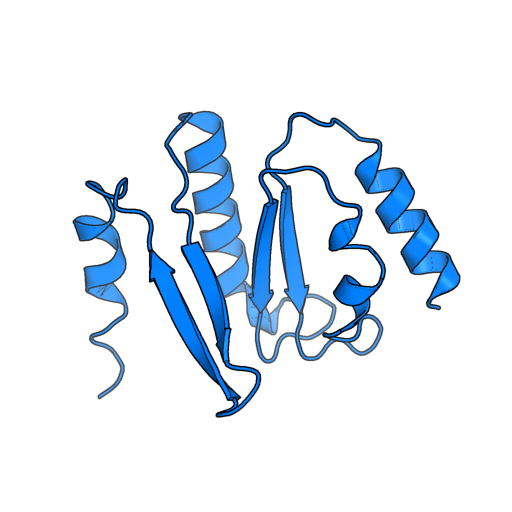83.75 89 TRP A C 1
ATOM 718 O O . TRP A 1 89 ? -6.407 -13.676 5.449 1.00 83.75 89 TRP A O 1
ATOM 728 N N . LYS A 1 90 ? -6.618 -14.116 7.646 1.00 89.31 90 LYS A N 1
ATOM 729 C CA . LYS A 1 90 ? -8.011 -14.555 7.618 1.00 89.31 90 LYS A CA 1
ATOM 730 C C . LYS A 1 90 ? -8.733 -13.964 8.817 1.00 89.31 90 LYS A C 1
ATOM 732 O O . LYS A 1 90 ? -8.135 -13.865 9.885 1.00 89.31 90 LYS A O 1
ATOM 737 N N . ILE A 1 91 ? -9.992 -13.596 8.617 1.00 89.62 91 ILE A N 1
ATOM 738 C CA . ILE A 1 91 ? -10.916 -13.271 9.703 1.00 89.62 91 ILE A CA 1
ATOM 739 C C . ILE A 1 91 ? -11.863 -14.460 9.854 1.00 89.62 91 ILE A C 1
ATOM 741 O O . ILE A 1 91 ? -12.433 -14.909 8.859 1.00 89.62 91 I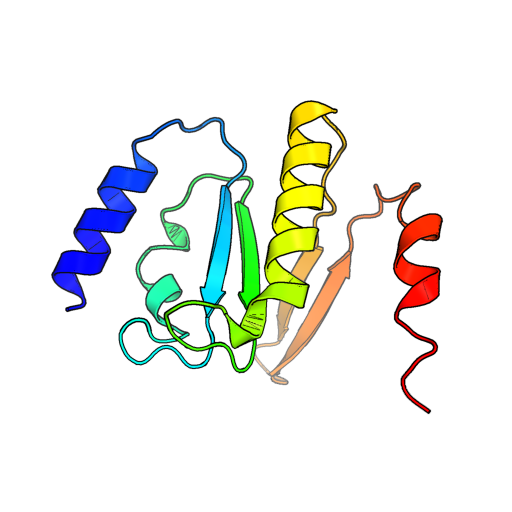LE A O 1
ATOM 745 N N . ASP A 1 92 ? -12.020 -14.974 11.067 1.00 91.38 92 ASP A N 1
ATOM 746 C CA . ASP A 1 92 ? -13.083 -15.919 11.399 1.00 91.38 92 ASP A CA 1
ATOM 747 C C . ASP A 1 92 ? -14.428 -15.176 11.444 1.00 91.38 92 ASP A C 1
ATOM 749 O O . ASP A 1 92 ? -14.606 -14.238 12.221 1.00 91.38 92 ASP A O 1
ATOM 753 N N . GLU A 1 93 ? -15.382 -15.580 10.604 1.00 91.69 93 GLU A N 1
ATOM 754 C CA . GLU A 1 93 ? -16.697 -14.929 10.491 1.00 91.69 93 GLU A CA 1
ATOM 755 C C . GLU A 1 93 ? -17.589 -15.123 11.731 1.00 91.69 93 GLU A C 1
ATOM 757 O O . GLU A 1 93 ? -18.565 -14.397 11.915 1.00 91.69 93 GLU A O 1
ATOM 762 N N . THR A 1 94 ? -17.264 -16.088 12.592 1.00 93.00 94 THR A N 1
ATOM 763 C CA . THR A 1 94 ? -18.047 -16.458 13.778 1.00 93.00 94 THR A CA 1
ATOM 764 C C . THR A 1 94 ? -17.507 -15.792 15.036 1.00 93.00 94 THR A C 1
ATOM 766 O O . THR A 1 94 ? -18.279 -15.313 15.865 1.00 93.00 94 THR A O 1
ATOM 769 N N . THR A 1 95 ? -16.183 -15.780 15.204 1.00 91.31 95 THR A N 1
ATOM 770 C CA . THR A 1 95 ? -15.519 -15.248 16.406 1.00 91.31 95 THR A CA 1
ATOM 771 C C . THR A 1 95 ? -14.957 -13.843 16.206 1.00 91.31 95 THR A C 1
ATOM 773 O O . THR A 1 95 ? -14.700 -13.148 17.188 1.00 91.31 95 THR A O 1
ATOM 776 N N . GLY A 1 96 ? -14.766 -13.413 14.956 1.00 89.69 96 GLY A N 1
ATOM 777 C CA . GLY A 1 96 ? -14.066 -12.175 14.615 1.00 89.69 96 GLY A CA 1
ATOM 778 C C . GLY A 1 96 ? -12.549 -12.251 14.813 1.00 89.69 96 GLY A C 1
ATOM 779 O O . GLY A 1 96 ? -11.880 -11.221 14.745 1.00 89.69 96 GLY A O 1
ATOM 780 N N 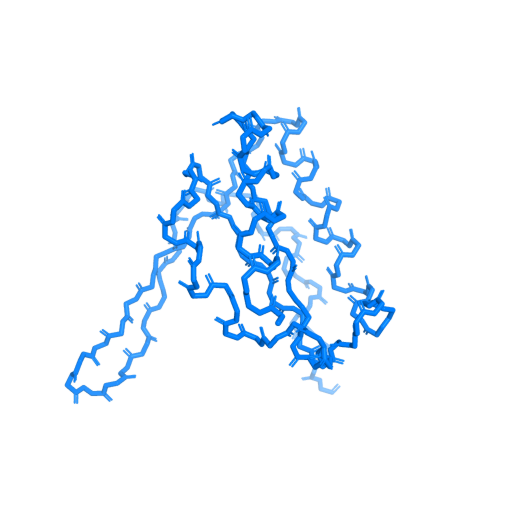. GLU A 1 97 ? -11.989 -13.436 15.079 1.00 91.44 97 GLU A N 1
ATOM 781 C CA . GLU A 1 97 ? -10.548 -13.610 15.261 1.00 91.44 97 GLU A CA 1
ATOM 782 C C . GLU A 1 97 ? -9.799 -13.355 13.948 1.00 91.44 97 GLU A C 1
ATOM 784 O O . GLU A 1 97 ? -10.148 -13.896 12.901 1.00 91.44 97 GLU A O 1
ATOM 789 N N . ILE A 1 98 ? -8.745 -12.537 14.007 1.00 89.81 98 ILE A N 1
ATOM 790 C CA . ILE A 1 98 ? -7.886 -12.238 12.858 1.00 89.81 98 ILE A CA 1
ATOM 791 C C . ILE A 1 98 ? -6.580 -13.015 13.016 1.00 89.81 98 ILE A C 1
ATOM 793 O O . ILE A 1 98 ? -5.767 -12.711 13.889 1.00 89.81 98 ILE A O 1
ATOM 797 N N . THR A 1 99 ? -6.343 -13.992 12.143 1.00 90.38 99 THR A N 1
ATOM 798 C CA . THR A 1 99 ? -5.108 -14.786 12.132 1.00 90.38 99 THR A CA 1
ATOM 799 C C . THR A 1 99 ? -4.251 -14.412 10.929 1.00 90.38 99 THR A C 1
ATOM 801 O O . THR A 1 99 ? -4.691 -14.546 9.787 1.00 90.38 99 THR A O 1
ATOM 804 N N . ALA A 1 100 ? -3.002 -14.002 11.167 1.00 86.44 100 ALA A N 1
ATOM 805 C CA . ALA A 1 100 ? -2.007 -13.746 10.126 1.00 86.44 100 ALA A CA 1
ATOM 806 C C . ALA A 1 100 ? -0.927 -14.841 10.118 1.00 86.44 100 ALA A C 1
ATOM 808 O O . ALA A 1 100 ? -0.351 -15.174 11.150 1.00 86.44 100 ALA A O 1
ATOM 809 N N . THR A 1 101 ? -0.640 -15.397 8.942 1.00 87.75 101 THR A N 1
ATOM 810 C CA . THR A 1 101 ? 0.383 -16.425 8.717 1.00 87.75 101 THR A CA 1
ATOM 811 C C . THR A 1 101 ? 1.451 -15.892 7.772 1.00 87.75 101 THR A C 1
ATOM 813 O O . THR A 1 101 ? 1.150 -15.483 6.648 1.00 87.75 101 THR A O 1
ATOM 816 N N . LEU A 1 102 ? 2.707 -15.927 8.215 1.00 82.06 102 LEU A N 1
ATOM 817 C CA . LEU A 1 102 ? 3.866 -15.539 7.414 1.00 82.06 102 LEU A CA 1
ATOM 818 C C . LEU A 1 102 ? 4.362 -16.724 6.569 1.00 82.06 102 LEU A C 1
ATOM 820 O O . LEU A 1 102 ? 4.555 -17.826 7.090 1.00 82.06 102 LEU A O 1
ATOM 824 N N . GLY A 1 103 ? 4.595 -16.503 5.273 1.00 69.88 103 GLY A N 1
ATOM 825 C CA . GLY A 1 103 ? 5.250 -17.476 4.398 1.00 69.88 103 GLY A CA 1
ATOM 826 C C . GLY A 1 103 ? 6.722 -17.667 4.785 1.00 69.88 103 GLY A C 1
ATOM 827 O O . GLY A 1 103 ? 7.437 -16.697 5.019 1.00 69.88 103 GLY A O 1
ATOM 828 N N . ARG A 1 104 ? 7.188 -18.921 4.870 1.00 55.03 104 ARG A N 1
ATOM 829 C CA . ARG A 1 104 ? 8.510 -19.304 5.420 1.00 55.03 104 ARG A CA 1
ATOM 830 C C . ARG A 1 104 ? 9.746 -18.903 4.593 1.00 55.03 104 ARG A C 1
ATOM 832 O O . ARG A 1 104 ? 10.852 -19.221 5.019 1.00 55.03 104 ARG A O 1
ATOM 839 N N . ASP A 1 105 ? 9.620 -18.177 3.486 1.00 53.94 105 ASP A N 1
ATOM 840 C CA . ASP A 1 105 ? 10.763 -17.806 2.628 1.00 53.94 105 ASP A CA 1
ATOM 841 C C . ASP A 1 105 ? 11.479 -16.523 3.088 1.00 53.94 105 ASP A C 1
ATOM 843 O O . ASP A 1 105 ? 11.796 -15.630 2.305 1.00 53.94 105 ASP A O 1
ATOM 847 N N . VAL A 1 106 ? 11.738 -16.410 4.391 1.00 51.47 106 VAL A N 1
ATOM 848 C CA . VAL A 1 106 ? 12.366 -15.236 5.015 1.00 51.47 106 VAL A CA 1
ATOM 849 C C . VAL A 1 106 ? 13.603 -15.621 5.826 1.00 51.47 106 VAL A C 1
ATOM 851 O O . VAL A 1 106 ? 13.749 -15.269 6.994 1.00 51.47 106 VAL A O 1
ATOM 854 N N . SER A 1 107 ? 14.545 -16.331 5.202 1.00 41.44 107 SER A N 1
ATOM 855 C CA . SER A 1 107 ? 15.830 -16.689 5.829 1.00 41.44 107 SER A CA 1
ATOM 856 C C . SER A 1 107 ? 16.697 -15.474 6.211 1.00 41.44 107 SER A C 1
ATOM 858 O O . SER A 1 107 ? 17.621 -15.614 7.004 1.00 41.44 107 SER A O 1
ATOM 860 N N . TRP A 1 108 ? 16.390 -14.276 5.693 1.00 42.84 108 TRP A N 1
ATOM 861 C CA . TRP A 1 108 ? 17.162 -13.040 5.900 1.00 42.84 108 TRP A CA 1
ATOM 862 C C . TRP A 1 108 ? 16.550 -12.048 6.907 1.00 42.84 108 TRP A C 1
ATOM 864 O O . TRP A 1 108 ? 17.207 -11.077 7.279 1.00 42.84 108 TRP A O 1
ATOM 874 N N . LEU A 1 109 ? 15.325 -12.280 7.404 1.00 40.88 109 LEU A N 1
ATOM 875 C CA . LEU A 1 109 ? 14.653 -11.353 8.336 1.00 40.88 109 LEU A CA 1
ATOM 876 C C . LEU A 1 109 ? 15.243 -11.347 9.759 1.00 40.88 109 LEU A C 1
ATOM 878 O O . LEU A 1 109 ? 14.883 -10.491 10.567 1.00 40.88 109 LEU A O 1
ATOM 882 N N . HIS A 1 110 ? 16.192 -12.239 10.055 1.00 36.16 110 HIS A N 1
ATOM 883 C CA . HIS A 1 110 ? 16.880 -12.293 11.349 1.00 36.16 110 HIS A CA 1
ATOM 884 C C . HIS A 1 110 ? 17.791 -11.082 11.637 1.00 36.16 110 HIS A C 1
ATOM 886 O O . HIS A 1 110 ? 18.206 -10.918 12.779 1.00 36.16 110 HIS A O 1
ATOM 892 N N . LEU A 1 111 ? 18.090 -10.215 10.658 1.00 33.00 111 LEU A N 1
ATOM 893 C CA . LEU A 1 111 ? 19.045 -9.109 10.845 1.00 33.00 111 LEU A CA 1
ATOM 894 C C . LEU A 1 111 ? 18.430 -7.707 11.003 1.00 33.00 111 LEU A C 1
ATOM 896 O O . LEU A 1 111 ? 19.110 -6.833 11.528 1.00 33.00 111 LEU A O 1
ATOM 900 N N . CYS A 1 112 ? 17.161 -7.474 10.638 1.00 31.09 112 CYS A N 1
ATOM 901 C CA . CYS A 1 112 ? 16.556 -6.131 10.747 1.00 31.09 112 CYS A CA 1
ATOM 902 C C . CYS A 1 112 ? 15.469 -5.982 11.822 1.00 31.09 112 CYS A C 1
ATOM 904 O O . CYS A 1 112 ? 15.273 -4.874 12.312 1.00 31.09 112 CYS A O 1
ATOM 906 N N . MET A 1 113 ? 14.795 -7.056 12.257 1.00 29.62 113 MET A N 1
ATOM 907 C CA . MET A 1 113 ? 13.800 -6.944 13.343 1.00 29.62 113 MET A CA 1
ATOM 908 C C . MET A 1 113 ? 14.416 -6.906 14.753 1.00 29.62 113 MET A C 1
ATOM 910 O O . MET A 1 113 ? 13.716 -6.599 15.7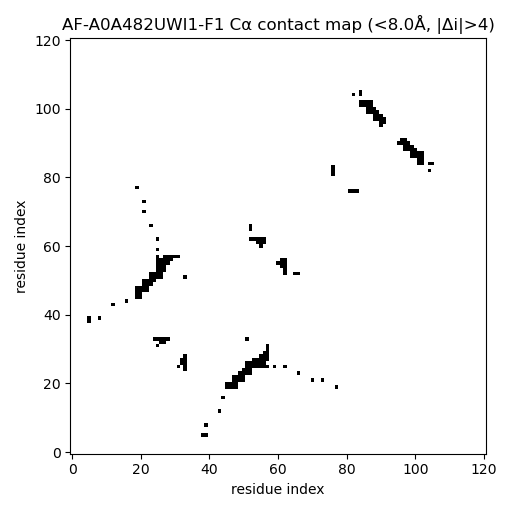14 1.00 29.62 113 MET A O 1
ATOM 914 N N . GLY A 1 114 ? 15.727 -7.138 14.884 1.00 26.09 114 GLY A N 1
ATOM 915 C CA . GLY A 1 114 ? 16.437 -7.129 16.168 1.00 26.09 114 GLY A CA 1
ATOM 916 C C . GLY A 1 114 ? 16.605 -5.756 16.834 1.00 26.09 114 GLY A C 1
ATOM 917 O O . GLY A 1 114 ? 17.028 -5.714 17.982 1.00 26.09 114 GLY A O 1
ATOM 918 N N . LEU A 1 115 ? 16.273 -4.642 16.165 1.00 29.38 115 LEU A N 1
ATOM 919 C CA . LEU A 1 115 ? 16.412 -3.294 16.746 1.00 29.38 115 LEU A CA 1
ATOM 920 C C . LEU A 1 115 ? 15.094 -2.602 17.126 1.00 29.38 115 LEU A C 1
ATOM 922 O O . LEU A 1 115 ? 15.137 -1.591 17.819 1.00 29.38 115 LEU A O 1
ATOM 926 N N . CYS A 1 116 ? 13.929 -3.110 16.711 1.00 26.66 116 CYS A N 1
ATOM 927 C CA . CYS A 1 116 ? 12.662 -2.390 16.918 1.00 26.66 116 CYS A CA 1
ATOM 928 C C . CYS A 1 116 ? 11.857 -2.881 18.139 1.00 26.66 116 CYS A C 1
ATOM 930 O O . CYS A 1 116 ? 11.003 -2.160 18.642 1.00 26.66 116 CYS A O 1
ATOM 932 N N . VAL A 1 117 ? 12.162 -4.069 18.678 1.00 29.33 117 VAL A N 1
ATOM 933 C CA . VAL A 1 117 ? 11.417 -4.656 19.814 1.00 29.33 117 VAL A CA 1
ATOM 934 C C . VAL A 1 117 ? 12.005 -4.268 21.187 1.00 29.33 117 VAL A C 1
ATOM 936 O O . VAL A 1 117 ? 11.394 -4.533 22.214 1.00 29.33 117 VAL A O 1
ATOM 939 N N . CYS A 1 118 ? 13.150 -3.576 21.243 1.00 24.95 118 CYS A N 1
ATOM 940 C CA . CYS A 1 118 ? 13.816 -3.220 22.510 1.00 24.95 118 CYS A CA 1
ATOM 941 C C . CYS A 1 118 ? 13.614 -1.768 22.989 1.00 24.95 118 CYS A C 1
ATOM 943 O O . CYS A 1 118 ? 14.276 -1.369 23.939 1.00 24.95 118 CYS A O 1
ATOM 945 N N . LEU A 1 119 ? 12.728 -0.975 22.374 1.00 26.45 119 LEU A N 1
ATOM 946 C CA . LEU A 1 119 ? 12.514 0.441 22.744 1.00 26.45 119 LEU A CA 1
ATOM 947 C C . LEU A 1 119 ? 11.095 0.769 23.230 1.00 26.45 119 LEU A C 1
ATOM 949 O O . LEU A 1 119 ? 10.700 1.930 23.269 1.00 26.45 119 LEU A O 1
ATOM 953 N N . TRP A 1 120 ? 10.358 -0.254 23.660 1.00 31.92 120 TRP A N 1
ATOM 954 C CA . TRP A 1 120 ? 9.192 -0.091 24.525 1.00 31.92 120 TRP A CA 1
ATOM 955 C C . TRP A 1 120 ? 9.477 -0.739 25.883 1.00 31.92 120 TRP A C 1
ATOM 957 O O . TRP A 1 120 ? 8.980 -1.820 26.195 1.00 31.92 120 TRP A O 1
ATOM 967 N N . TYR A 1 121 ? 10.337 -0.070 26.650 1.00 31.62 121 TYR A N 1
ATOM 968 C CA . TYR A 1 121 ? 10.308 -0.007 28.110 1.00 31.62 121 TYR A CA 1
ATOM 969 C C . TYR A 1 121 ? 10.890 1.335 28.554 1.00 31.62 121 TYR A C 1
ATOM 971 O O . TYR A 1 121 ? 11.870 1.778 27.911 1.00 31.62 121 TYR A O 1
#

Sequence (121 aa):
MVHVFRVCMRDFMSMNPRLCLCLYIVGMDEFQQADDTHYWWNDMPEPKHFLLAPNAEHSMATGIFLVVPAIGAFLQAHLHKNPVPTFTWKIDETTGEITATLGRDVSWLHLCMGLCVCLWY

Nearest PDB structures (foldseek):
  5cml-assembly1_A  TM=7.157E-01  e=3.713E-02  Rhodothermus marinus
  5cml-assembly2_B  TM=7.144E-01  e=8.843E-02  Rhodothermus marinus
  5ugz-assembly2_B  TM=7.263E-01  e=1.724E-01  Escherichia coli
  2fuk-assembly1_A-2  TM=6.065E-01  e=4.105E-01  Xanthomonas campestris
  8qbh-assembly1_A  TM=7.545E-01  e=3.474E+00  Photorhabdus laumondii subsp. laumondii TTO1

Mean predicted aligned error: 11.63 Å

Secondary structure (DSSP, 8-state):
-HHHHHHHHHHHHTS-TTS-EEEEEETT-SSS-TTGGGGTGGGSPSSEEEEEETT--TT-STTHHHHHHHHHHHHHHHHHTPPPP-EEEEE-TTT--EEEEE-S--TTGGGTGGGTTTS--

Solvent-accessible surface area (backbone atoms only — not comparable to full-a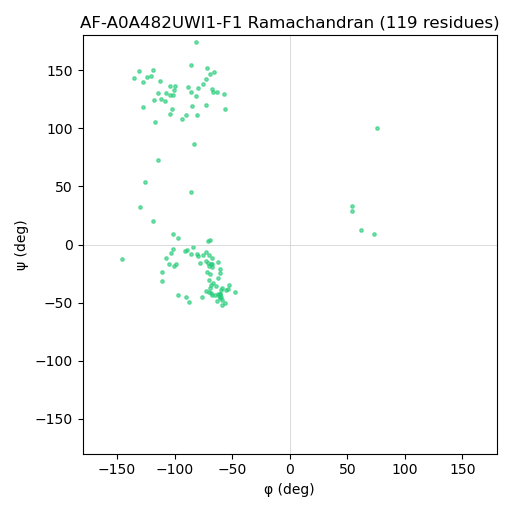tom values): 7713 Å² total; per-residue (Å²): 110,72,71,58,54,61,48,56,54,50,57,55,65,68,66,57,90,81,59,68,43,76,46,80,46,34,54,51,21,93,86,48,54,73,64,62,52,71,83,48,60,84,78,53,71,75,62,66,46,85,45,74,35,73,79,3,38,80,86,36,72,76,24,40,86,60,48,54,57,50,52,50,52,51,51,51,31,64,74,70,69,48,84,74,83,52,70,50,72,49,68,40,92,86,80,66,49,75,51,76,46,74,54,86,81,53,90,70,58,80,74,69,61,76,72,71,77,79,75,83,123